Protein AF-A0A2Z2P3D7-F1 (afdb_monomer_lite)

Secondary structure (DSSP, 8-state):
-HHHHHHTTSSS--GGGT--------------PPPHHHHHHHHHTS-TTTHHHHHHHHHH---HHHHTT--GGG--------------

Structure (mmCIF, N/CA/C/O backbone):
data_AF-A0A2Z2P3D7-F1
#
_entry.id   AF-A0A2Z2P3D7-F1
#
loop_
_atom_site.group_PDB
_atom_site.id
_atom_site.type_symbol
_at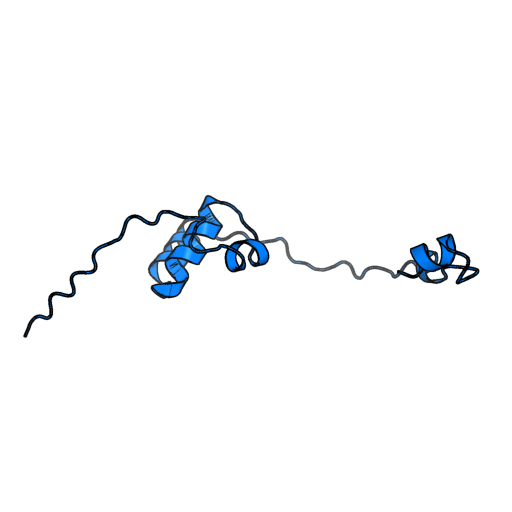om_site.label_atom_id
_atom_site.label_alt_id
_atom_site.label_comp_id
_atom_site.label_asym_id
_atom_site.label_entity_id
_atom_site.label_seq_id
_atom_site.pdbx_PDB_ins_code
_atom_site.Cartn_x
_atom_site.Cartn_y
_atom_site.Cartn_z
_atom_site.occupancy
_atom_site.B_iso_or_equiv
_atom_site.auth_seq_id
_atom_site.auth_comp_id
_atom_site.auth_asym_id
_atom_site.auth_atom_id
_atom_site.pdbx_PDB_model_num
ATOM 1 N N . MET A 1 1 ? 9.443 -13.536 -23.239 1.00 75.25 1 MET A N 1
ATOM 2 C CA . MET A 1 1 ? 10.524 -12.534 -23.066 1.00 75.25 1 MET A CA 1
ATOM 3 C C . MET A 1 1 ? 11.474 -12.608 -24.252 1.00 75.25 1 MET A C 1
ATOM 5 O O . MET A 1 1 ? 11.852 -13.714 -24.612 1.00 75.25 1 MET A O 1
ATOM 9 N N . ILE A 1 2 ? 11.876 -11.471 -24.829 1.00 84.81 2 ILE A N 1
ATOM 10 C CA . ILE A 1 2 ? 12.796 -11.425 -25.986 1.00 84.81 2 ILE A CA 1
ATOM 11 C C . ILE A 1 2 ? 14.175 -12.008 -25.629 1.00 84.81 2 ILE A C 1
ATOM 13 O O . ILE A 1 2 ? 14.742 -12.748 -26.423 1.00 84.81 2 ILE A O 1
ATOM 17 N N . SER A 1 3 ? 14.666 -11.785 -24.404 1.00 88.38 3 SER A N 1
ATOM 18 C CA . SER A 1 3 ? 15.924 -12.383 -23.927 1.00 88.38 3 SER A CA 1
ATOM 19 C C . SER A 1 3 ? 15.901 -13.914 -23.953 1.00 88.38 3 SER A C 1
ATOM 21 O O . SER A 1 3 ? 16.827 -14.530 -24.462 1.00 88.38 3 SER A O 1
ATOM 23 N N . ALA A 1 4 ? 14.809 -14.527 -23.487 1.00 91.19 4 ALA A N 1
ATOM 24 C CA . ALA A 1 4 ? 14.650 -15.982 -23.515 1.00 91.19 4 ALA A CA 1
ATOM 25 C C . ALA A 1 4 ? 14.537 -16.530 -24.950 1.00 91.19 4 ALA A C 1
ATOM 27 O O . ALA A 1 4 ? 14.934 -17.656 -25.220 1.00 91.19 4 ALA A O 1
ATOM 28 N N . ALA A 1 5 ? 13.999 -15.743 -25.885 1.00 90.00 5 ALA A N 1
ATOM 29 C CA . ALA A 1 5 ? 13.937 -16.122 -27.294 1.00 90.00 5 ALA A CA 1
ATOM 30 C C . ALA A 1 5 ? 15.316 -16.039 -27.975 1.00 90.00 5 ALA A C 1
ATOM 32 O O . ALA A 1 5 ? 15.626 -16.879 -28.814 1.00 90.00 5 ALA A O 1
ATOM 33 N N . GLN A 1 6 ? 16.157 -15.077 -27.579 1.00 91.62 6 GLN A N 1
ATOM 34 C CA . GLN A 1 6 ? 17.549 -14.993 -28.024 1.00 91.62 6 GLN A CA 1
ATOM 35 C C . GLN A 1 6 ? 18.395 -16.153 -27.476 1.00 91.62 6 GLN A C 1
ATOM 37 O O . GLN A 1 6 ? 19.144 -16.765 -28.228 1.00 91.62 6 GLN A O 1
ATOM 42 N N . GLU A 1 7 ? 18.232 -16.506 -26.198 1.00 90.25 7 GLU A N 1
ATOM 43 C CA . GLU A 1 7 ? 18.912 -17.652 -25.569 1.00 90.25 7 GLU A CA 1
ATOM 44 C C . GLU A 1 7 ? 18.560 -18.984 -26.247 1.00 90.25 7 GLU A C 1
ATOM 46 O O . GLU A 1 7 ? 19.406 -19.856 -26.413 1.00 90.25 7 GLU A O 1
ATOM 51 N N . ARG A 1 8 ? 17.315 -19.111 -26.712 1.00 94.25 8 ARG A N 1
ATOM 52 C CA . ARG A 1 8 ? 16.825 -20.277 -27.461 1.00 94.25 8 ARG A CA 1
ATOM 53 C C . ARG A 1 8 ? 17.128 -20.220 -28.964 1.00 94.25 8 ARG A C 1
ATOM 55 O O . ARG A 1 8 ? 16.660 -21.084 -29.696 1.00 94.25 8 ARG A O 1
ATOM 62 N N . GLY A 1 9 ? 17.841 -19.199 -29.446 1.00 90.31 9 GLY A N 1
ATOM 63 C CA . GLY A 1 9 ? 18.202 -19.047 -30.862 1.00 90.31 9 GLY A CA 1
ATOM 64 C C . GLY A 1 9 ? 17.045 -18.686 -31.805 1.00 90.31 9 GLY A C 1
ATOM 65 O O . GLY A 1 9 ? 17.226 -18.683 -33.018 1.00 90.31 9 GLY A O 1
ATOM 66 N N . ILE A 1 10 ? 15.866 -18.349 -31.274 1.00 93.75 10 ILE A N 1
ATOM 67 C CA . ILE A 1 10 ? 14.673 -17.965 -32.053 1.00 93.75 10 ILE A CA 1
ATOM 68 C C . ILE A 1 10 ? 14.855 -16.564 -32.658 1.00 93.75 10 ILE A C 1
ATOM 70 O O . ILE A 1 10 ? 14.278 -16.234 -33.691 1.00 93.75 10 ILE A O 1
ATOM 74 N N . VAL A 1 11 ? 15.667 -15.724 -32.013 1.00 89.06 11 VAL A N 1
ATOM 75 C CA . VAL A 1 11 ? 15.962 -14.358 -32.451 1.00 89.06 11 VAL A CA 1
ATOM 76 C C . VAL A 1 11 ? 17.465 -14.122 -32.365 1.00 89.06 11 VAL A C 1
ATOM 78 O O . VAL A 1 11 ? 18.094 -14.467 -31.370 1.00 89.06 11 VAL A O 1
ATOM 81 N N . LYS A 1 12 ? 18.047 -13.500 -33.393 1.00 88.38 12 LYS A N 1
ATOM 82 C CA . LYS A 1 12 ? 19.499 -13.279 -33.485 1.00 88.38 12 LYS A CA 1
ATOM 83 C C . LYS A 1 12 ? 20.018 -12.213 -32.505 1.00 88.38 12 LYS A C 1
ATOM 85 O O . LYS A 1 12 ? 21.128 -12.344 -32.000 1.00 88.38 12 LYS A O 1
ATOM 90 N N . HIS A 1 13 ? 19.227 -11.169 -32.228 1.00 88.50 13 HIS A N 1
ATOM 91 C CA . HIS A 1 13 ? 19.615 -10.056 -31.350 1.00 88.50 13 HIS A CA 1
ATOM 92 C C . HIS A 1 13 ? 18.420 -9.474 -30.587 1.00 88.50 13 HIS A C 1
ATOM 94 O O . HIS A 1 13 ? 17.362 -9.240 -31.170 1.00 88.50 13 HIS A O 1
ATOM 100 N N . ASN A 1 14 ? 18.595 -9.186 -29.295 1.00 90.00 14 ASN A N 1
ATOM 101 C CA . ASN A 1 14 ? 17.626 -8.449 -28.483 1.00 90.00 14 ASN A CA 1
ATOM 102 C C . ASN A 1 14 ? 17.899 -6.939 -28.569 1.00 90.00 14 ASN A C 1
ATOM 104 O O . ASN A 1 14 ? 18.582 -6.370 -27.720 1.00 90.00 14 ASN A O 1
ATOM 108 N N . VAL A 1 15 ? 17.304 -6.288 -29.570 1.00 86.25 15 VAL A N 1
ATOM 109 C CA . VAL A 1 15 ? 17.426 -4.837 -29.806 1.00 86.25 15 VAL A CA 1
ATOM 110 C C . VAL A 1 15 ? 16.966 -4.009 -28.594 1.00 86.25 15 VAL A C 1
ATOM 112 O O . VAL A 1 15 ? 17.509 -2.942 -28.324 1.00 86.25 15 VAL A O 1
ATOM 115 N N . ALA A 1 16 ? 16.014 -4.512 -27.799 1.00 83.25 16 ALA A N 1
ATOM 116 C CA . ALA A 1 16 ? 15.510 -3.813 -26.615 1.00 83.25 16 ALA A CA 1
ATOM 117 C C . ALA A 1 16 ? 16.530 -3.736 -25.464 1.00 83.25 16 ALA A C 1
ATOM 119 O O . ALA A 1 16 ? 16.352 -2.929 -24.554 1.00 83.25 16 ALA A O 1
ATOM 120 N N . ARG A 1 17 ? 17.596 -4.549 -25.487 1.00 81.50 17 ARG A N 1
ATOM 121 C CA . ARG A 1 17 ? 18.676 -4.490 -24.490 1.00 81.50 17 ARG A CA 1
ATOM 122 C C . ARG A 1 17 ? 19.512 -3.215 -24.618 1.00 81.50 17 ARG A C 1
ATOM 124 O O . ARG A 1 17 ? 19.942 -2.671 -23.603 1.00 81.50 17 ARG A O 1
ATOM 131 N N . ASP A 1 18 ? 19.712 -2.749 -25.846 1.00 77.00 18 ASP A N 1
ATOM 132 C CA . ASP A 1 18 ? 20.582 -1.608 -26.151 1.00 77.00 18 ASP A CA 1
ATOM 133 C C . ASP A 1 18 ? 19.826 -0.273 -26.094 1.00 77.00 18 ASP A C 1
ATOM 135 O O . ASP A 1 18 ? 20.419 0.791 -25.903 1.00 77.00 18 ASP A O 1
ATOM 139 N N . VAL A 1 19 ? 18.493 -0.322 -26.178 1.00 83.00 19 VAL A N 1
ATOM 140 C CA . VAL A 1 19 ? 17.632 0.847 -26.001 1.00 83.00 19 VAL A CA 1
ATOM 141 C C . VAL A 1 19 ? 17.555 1.205 -24.516 1.00 83.00 19 VAL A C 1
ATOM 143 O O . VAL A 1 19 ? 16.692 0.746 -23.766 1.00 83.00 19 VAL A O 1
ATOM 146 N N . LYS A 1 20 ? 18.451 2.091 -24.077 1.00 72.19 20 LYS A N 1
ATOM 147 C CA . LYS A 1 20 ? 18.308 2.791 -22.798 1.00 72.19 20 LYS A CA 1
ATOM 148 C C . LYS A 1 20 ? 17.230 3.857 -22.951 1.00 72.19 20 LYS A C 1
ATOM 150 O O . LYS A 1 20 ? 17.518 4.994 -23.317 1.00 72.19 20 LYS A O 1
ATOM 155 N N . LEU A 1 21 ? 15.981 3.498 -22.657 1.00 75.44 21 LEU A N 1
ATOM 156 C CA . LEU A 1 21 ? 14.951 4.510 -22.451 1.00 75.44 21 LEU A CA 1
ATOM 157 C C . LEU A 1 21 ? 15.450 5.433 -21.336 1.00 75.44 21 LEU A C 1
ATOM 159 O O . LEU A 1 21 ? 15.728 4.958 -20.229 1.00 75.44 21 LEU A O 1
ATOM 163 N N . ARG A 1 22 ? 15.575 6.737 -21.618 1.00 69.75 22 ARG A N 1
ATOM 164 C CA . ARG A 1 22 ? 15.678 7.733 -20.551 1.00 69.75 22 ARG A CA 1
ATOM 165 C C . ARG A 1 22 ? 14.435 7.532 -19.705 1.00 69.75 22 ARG A C 1
ATOM 167 O O . ARG A 1 22 ? 13.333 7.872 -20.129 1.00 69.75 22 ARG A O 1
ATOM 174 N N . ARG A 1 23 ? 14.593 6.880 -18.551 1.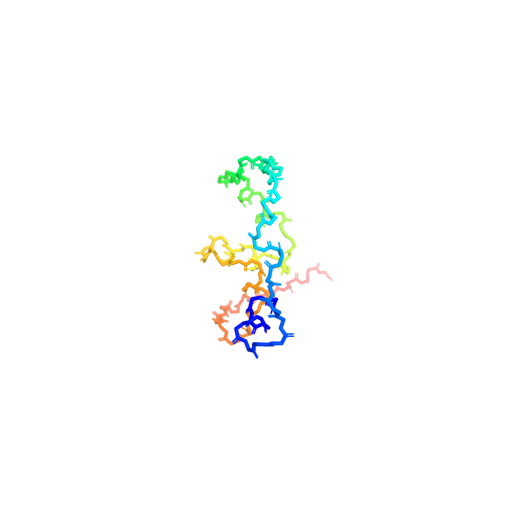00 64.44 23 ARG A N 1
ATOM 175 C CA . ARG A 1 23 ? 13.523 6.829 -17.568 1.00 64.44 23 ARG A CA 1
ATOM 176 C C . ARG A 1 23 ? 13.245 8.290 -17.275 1.00 64.44 23 ARG A C 1
ATOM 178 O O . ARG A 1 23 ? 14.146 8.973 -16.797 1.00 64.44 23 ARG A O 1
ATOM 185 N N . SER A 1 24 ? 12.044 8.764 -17.610 1.00 67.44 24 SER A N 1
ATOM 186 C CA . SER A 1 24 ? 11.527 9.967 -16.971 1.00 67.44 24 SER A CA 1
ATOM 187 C C . SER A 1 24 ? 11.832 9.774 -15.496 1.00 67.44 24 SER A C 1
ATOM 189 O O . SER A 1 24 ? 11.495 8.700 -14.970 1.00 67.44 24 SER A O 1
ATOM 191 N N . GLU A 1 25 ? 12.543 10.715 -14.873 1.00 63.75 25 GLU A N 1
ATOM 192 C CA . GLU A 1 25 ? 12.627 10.755 -13.422 1.00 63.75 25 GLU A CA 1
ATOM 193 C C . GLU A 1 25 ? 11.195 10.581 -12.968 1.00 63.75 25 GLU A C 1
ATOM 195 O O . GLU A 1 25 ? 10.312 11.379 -13.287 1.00 63.75 25 GLU A O 1
ATOM 200 N N . ARG A 1 26 ? 10.913 9.401 -12.420 1.00 61.84 26 ARG A N 1
ATOM 201 C CA . ARG A 1 26 ? 9.604 9.127 -11.886 1.00 61.84 26 ARG A CA 1
ATOM 202 C C . ARG A 1 26 ? 9.571 10.091 -10.722 1.00 61.84 26 ARG A C 1
ATOM 204 O O . ARG A 1 26 ? 10.118 9.769 -9.676 1.00 61.84 26 ARG A O 1
ATOM 211 N N . HIS A 1 27 ? 8.974 11.259 -10.948 1.00 58.53 27 HIS A N 1
ATOM 212 C CA . HIS A 1 27 ? 8.415 12.164 -9.958 1.00 58.53 27 HIS A CA 1
ATOM 213 C C . HIS A 1 27 ? 7.345 11.360 -9.209 1.00 58.53 27 HIS A C 1
ATOM 215 O O . HIS A 1 27 ? 6.148 11.597 -9.310 1.00 58.53 27 HIS A O 1
ATOM 221 N N . HIS A 1 28 ? 7.754 10.273 -8.564 1.00 62.94 28 HIS A N 1
ATOM 222 C CA . HIS A 1 28 ? 6.992 9.707 -7.489 1.00 62.94 28 HIS A CA 1
ATOM 223 C C . HIS A 1 28 ? 7.316 10.653 -6.352 1.00 62.94 28 HIS A C 1
ATOM 225 O O . HIS A 1 28 ? 8.469 10.655 -5.917 1.00 62.94 28 HIS A O 1
ATOM 231 N N . PRO A 1 29 ? 6.367 11.515 -5.950 1.00 70.19 29 PRO A N 1
ATOM 232 C CA . PRO A 1 29 ? 6.551 12.259 -4.721 1.00 70.19 29 PRO A CA 1
ATOM 233 C C . PRO A 1 29 ? 6.939 11.263 -3.629 1.00 70.19 29 PRO A C 1
ATOM 235 O O . PRO A 1 29 ? 6.512 10.097 -3.667 1.00 70.19 29 PRO A O 1
ATOM 238 N N . ASP A 1 30 ? 7.779 11.710 -2.700 1.00 76.69 30 ASP A N 1
ATOM 239 C CA . ASP A 1 30 ? 8.137 10.904 -1.543 1.00 76.69 30 ASP A CA 1
ATOM 240 C C . ASP A 1 30 ? 6.869 10.295 -0.950 1.00 76.69 30 ASP A C 1
ATOM 242 O O . ASP A 1 30 ? 5.821 10.942 -0.853 1.00 76.69 30 ASP A O 1
ATOM 246 N N . ARG A 1 31 ? 6.932 9.001 -0.632 1.00 78.06 31 ARG A N 1
ATOM 247 C CA . ARG A 1 31 ? 5.779 8.305 -0.067 1.00 78.06 31 ARG A CA 1
ATOM 248 C C . ARG A 1 31 ? 5.489 8.919 1.295 1.00 78.06 31 ARG A C 1
ATOM 250 O O . ARG A 1 31 ? 6.202 8.648 2.256 1.00 78.06 31 ARG A O 1
ATOM 257 N N . VAL A 1 32 ? 4.444 9.736 1.361 1.00 87.81 32 VAL A N 1
ATOM 258 C CA . VAL A 1 32 ? 3.946 10.290 2.616 1.00 87.81 32 VAL A CA 1
ATOM 259 C C . VAL A 1 32 ? 3.187 9.184 3.332 1.00 87.81 32 VAL A C 1
ATOM 261 O O . VAL A 1 32 ? 2.165 8.695 2.846 1.00 87.81 32 VAL A O 1
ATOM 264 N N . PHE A 1 33 ? 3.725 8.750 4.466 1.00 88.19 33 PHE A N 1
ATOM 265 C CA . PHE A 1 33 ? 3.026 7.825 5.343 1.00 88.19 33 PHE A CA 1
ATOM 266 C C . PHE A 1 33 ? 2.034 8.605 6.207 1.00 88.19 33 PHE A C 1
ATOM 268 O O . PHE A 1 33 ? 2.391 9.677 6.699 1.00 88.19 33 PHE A O 1
ATOM 275 N N . PRO A 1 34 ? 0.813 8.084 6.410 1.00 91.56 34 PRO A N 1
ATOM 276 C CA . PRO A 1 34 ? -0.138 8.711 7.308 1.00 91.56 34 PRO A CA 1
ATOM 277 C C . PRO A 1 34 ? 0.404 8.717 8.741 1.00 91.56 34 PRO A C 1
ATOM 279 O O . PRO A 1 34 ? 1.034 7.761 9.204 1.00 91.56 34 PRO A O 1
ATOM 282 N N . THR A 1 35 ? 0.136 9.808 9.443 1.00 95.12 35 THR A N 1
ATOM 283 C CA . THR A 1 35 ? 0.395 9.984 10.871 1.00 95.12 35 THR A CA 1
ATOM 284 C C . THR A 1 35 ? -0.471 9.046 11.712 1.00 95.12 35 THR A C 1
ATOM 286 O O . THR A 1 35 ? -1.428 8.426 11.240 1.00 95.12 35 THR A O 1
ATOM 289 N N . LYS A 1 36 ? -0.162 8.940 13.006 1.00 93.31 36 LYS A N 1
ATOM 290 C CA . LYS A 1 36 ? -0.925 8.094 13.931 1.00 93.31 36 LYS A CA 1
ATOM 291 C C . LYS A 1 36 ? -2.381 8.551 14.048 1.00 93.31 36 LYS A C 1
ATOM 293 O O . LYS A 1 36 ? -3.284 7.723 14.161 1.00 93.31 36 LYS A O 1
ATOM 298 N N . GLU A 1 37 ? -2.602 9.858 14.027 1.00 96.69 37 GLU A N 1
ATOM 299 C CA . GLU A 1 37 ? -3.907 10.505 14.082 1.00 96.69 37 GLU A CA 1
ATOM 300 C C . GLU A 1 37 ? -4.718 10.188 12.821 1.00 96.69 37 GLU A C 1
ATOM 302 O O . GLU A 1 37 ? -5.876 9.784 12.922 1.00 96.69 37 GLU A O 1
ATOM 307 N N . GLU A 1 38 ? -4.091 10.2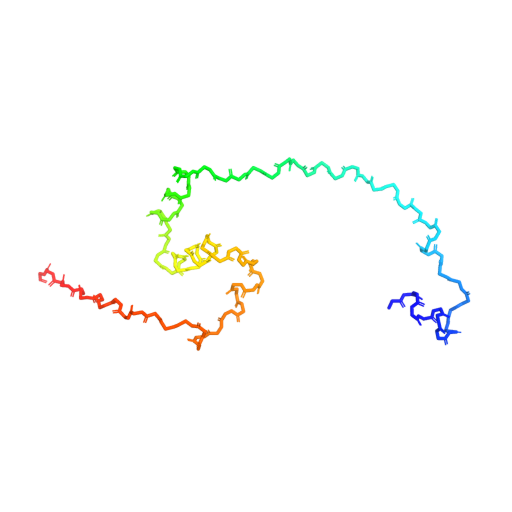67 11.648 1.00 95.06 38 GLU A N 1
ATOM 308 C CA . GLU A 1 38 ? -4.721 9.914 10.372 1.00 95.06 38 GLU A CA 1
ATOM 309 C C . GLU A 1 38 ? -5.040 8.421 10.285 1.00 95.06 38 GLU A C 1
ATOM 311 O O . GLU A 1 38 ? -6.123 8.058 9.834 1.00 95.06 38 GLU A O 1
ATOM 316 N N . ILE A 1 39 ? -4.154 7.547 10.776 1.00 94.25 39 ILE A N 1
ATOM 317 C CA . ILE A 1 39 ? -4.414 6.102 10.859 1.00 94.25 39 ILE A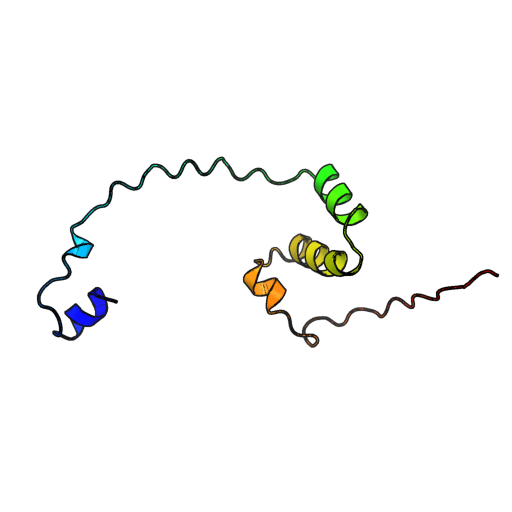 CA 1
ATOM 318 C C . ILE A 1 39 ? -5.635 5.827 11.745 1.00 94.25 39 ILE A C 1
ATOM 320 O O . ILE A 1 39 ? -6.511 5.050 11.365 1.00 94.25 39 ILE A O 1
ATOM 324 N N . ARG A 1 40 ? -5.727 6.482 12.910 1.00 93.12 40 ARG A N 1
ATOM 325 C CA . ARG A 1 40 ? -6.900 6.364 13.790 1.00 93.12 40 ARG A CA 1
ATOM 326 C C . ARG A 1 40 ? -8.169 6.836 13.087 1.00 93.12 40 ARG A C 1
ATOM 328 O O . ARG A 1 40 ? -9.177 6.142 13.151 1.00 93.12 40 ARG A O 1
ATOM 335 N N . ALA A 1 41 ? -8.118 7.969 12.389 1.00 94.38 41 ALA A N 1
ATOM 336 C CA . ALA A 1 41 ? -9.260 8.480 11.636 1.00 94.38 41 ALA A CA 1
ATOM 337 C C . ALA A 1 41 ? -9.697 7.516 10.518 1.00 94.38 41 ALA A C 1
ATOM 339 O O . ALA A 1 41 ? -10.896 7.306 10.334 1.00 94.38 41 ALA A O 1
ATOM 340 N N . LEU A 1 42 ? -8.738 6.896 9.823 1.00 91.19 42 LEU A N 1
ATOM 341 C CA . LEU A 1 42 ? -8.968 5.895 8.777 1.00 91.19 42 LEU A CA 1
ATOM 342 C C . LEU A 1 42 ? -9.732 4.680 9.299 1.00 91.19 42 LEU A C 1
ATOM 344 O O . LEU A 1 42 ? -10.666 4.222 8.650 1.00 91.19 42 LEU A O 1
ATOM 348 N N . VAL A 1 43 ? -9.342 4.175 10.469 1.00 91.31 43 VAL A N 1
ATOM 349 C CA . VAL A 1 43 ? -10.004 3.035 11.112 1.00 91.31 43 VAL A CA 1
ATOM 350 C C . VAL A 1 43 ? -11.399 3.429 11.592 1.00 91.31 43 VAL A C 1
ATOM 352 O O . VAL A 1 43 ? -12.360 2.741 11.271 1.00 91.31 43 VAL A O 1
ATOM 355 N N . THR A 1 44 ? -11.530 4.540 12.323 1.00 92.75 44 THR A N 1
ATOM 356 C CA . THR A 1 44 ? -12.809 4.959 12.923 1.00 92.75 44 THR A CA 1
ATOM 357 C C . THR A 1 44 ? -13.889 5.246 11.880 1.00 92.75 44 THR A C 1
ATOM 359 O O . THR A 1 44 ? -15.064 5.010 12.136 1.00 92.75 44 THR A O 1
ATOM 362 N N . ASN A 1 45 ? -13.506 5.758 10.707 1.00 94.00 45 ASN A N 1
ATOM 363 C CA . ASN A 1 45 ? -14.442 6.087 9.628 1.00 94.00 45 ASN A CA 1
ATOM 364 C C . ASN A 1 45 ? -14.544 4.980 8.563 1.00 94.00 45 ASN A C 1
ATOM 366 O O . ASN A 1 45 ? -15.201 5.171 7.536 1.00 94.00 45 ASN A O 1
ATOM 370 N N . ALA A 1 46 ? -13.882 3.835 8.758 1.00 92.19 46 ALA A N 1
ATOM 371 C CA . ALA A 1 46 ? -13.988 2.719 7.832 1.00 92.19 46 ALA A CA 1
ATOM 372 C C . ALA A 1 46 ? -15.392 2.101 7.884 1.00 92.19 46 ALA A C 1
ATOM 374 O O . ALA A 1 46 ? -16.018 1.992 8.934 1.00 92.19 46 ALA A O 1
ATOM 375 N N . LEU A 1 47 ? -15.875 1.630 6.733 1.00 92.19 47 LEU A N 1
ATOM 376 C CA . LEU A 1 47 ? -17.054 0.764 6.695 1.00 92.19 47 LEU A CA 1
ATOM 377 C C . LEU A 1 47 ? -16.719 -0.556 7.404 1.00 92.19 47 LEU A C 1
ATOM 379 O O . LEU A 1 47 ? -15.615 -1.067 7.217 1.00 92.19 47 LEU A O 1
ATOM 383 N N . GLU A 1 48 ? -17.680 -1.156 8.111 1.00 88.69 48 GLU A N 1
ATOM 384 C CA . GLU A 1 48 ? -17.482 -2.395 8.893 1.00 88.69 48 GLU A CA 1
ATOM 385 C C . GLU A 1 48 ? -16.786 -3.512 8.093 1.00 88.69 48 GLU A C 1
ATOM 387 O O . GLU A 1 48 ? -15.911 -4.212 8.592 1.00 88.69 48 GLU A O 1
ATOM 392 N N . ARG A 1 49 ? -17.108 -3.645 6.799 1.00 86.44 49 ARG A N 1
ATOM 393 C CA . ARG A 1 49 ? -16.490 -4.647 5.909 1.00 86.44 49 ARG A CA 1
ATOM 394 C C . ARG A 1 49 ? -15.006 -4.405 5.601 1.00 86.44 49 ARG A C 1
ATOM 396 O O . ARG A 1 49 ? -14.316 -5.328 5.181 1.00 86.44 49 ARG A O 1
ATOM 403 N N . HIS A 1 50 ? -14.534 -3.167 5.731 1.00 89.25 50 HIS A N 1
ATOM 404 C CA . HIS A 1 50 ? -13.173 -2.746 5.380 1.00 89.25 50 HIS A CA 1
ATOM 405 C C . HIS A 1 50 ? -12.258 -2.649 6.599 1.00 89.25 50 HIS A C 1
ATOM 407 O O . HIS A 1 50 ? -11.042 -2.733 6.441 1.00 89.25 50 HIS A O 1
ATOM 413 N N . GLU A 1 51 ? -12.816 -2.513 7.802 1.00 89.69 51 GLU A N 1
ATOM 414 C CA . GLU A 1 51 ? -12.044 -2.417 9.043 1.00 89.69 51 GLU A CA 1
ATOM 415 C C . GLU A 1 51 ? -11.074 -3.602 9.233 1.00 89.69 51 GLU A C 1
ATOM 417 O O . GLU A 1 51 ? -9.886 -3.343 9.452 1.00 89.69 51 GLU A O 1
ATOM 422 N N . PRO A 1 52 ? -11.473 -4.883 9.048 1.00 88.75 52 PRO A N 1
ATOM 423 C CA . PRO A 1 52 ? -10.541 -6.004 9.184 1.00 88.75 52 PRO A CA 1
ATOM 424 C C . PRO A 1 52 ? -9.398 -5.950 8.165 1.00 88.75 52 PRO A C 1
ATOM 426 O O . PRO A 1 52 ? -8.264 -6.313 8.482 1.00 88.75 52 PRO A O 1
ATOM 429 N N . LEU A 1 53 ? -9.678 -5.474 6.948 1.00 89.06 53 LEU A N 1
ATOM 430 C CA . LEU A 1 53 ? -8.690 -5.362 5.876 1.00 89.06 53 LEU A CA 1
ATOM 431 C C . LEU A 1 53 ? -7.642 -4.293 6.207 1.00 89.06 53 LEU A C 1
ATOM 433 O O . LEU A 1 53 ? -6.444 -4.552 6.097 1.00 89.06 53 LEU A O 1
ATOM 437 N N . ILE A 1 54 ? -8.093 -3.116 6.651 1.00 91.44 54 ILE A N 1
ATOM 438 C CA . ILE A 1 54 ? -7.228 -1.997 7.046 1.00 91.44 54 ILE A CA 1
ATOM 439 C C . ILE A 1 54 ? -6.401 -2.381 8.277 1.00 91.44 54 ILE A C 1
ATOM 441 O O . ILE A 1 54 ? -5.186 -2.195 8.277 1.00 91.44 54 ILE A O 1
ATOM 445 N N . MET A 1 55 ? -7.023 -2.982 9.295 1.00 91.75 55 MET A N 1
ATOM 446 C CA . MET A 1 55 ? -6.320 -3.439 10.497 1.00 91.75 55 MET A CA 1
ATOM 447 C C . MET A 1 55 ? -5.248 -4.479 10.184 1.00 91.75 55 MET A C 1
ATOM 449 O O . MET A 1 55 ? -4.116 -4.366 10.652 1.00 91.75 55 MET A O 1
ATOM 453 N N . THR A 1 56 ? -5.569 -5.462 9.343 1.00 91.50 56 THR A N 1
ATOM 454 C CA . THR A 1 56 ? -4.593 -6.479 8.937 1.00 91.50 56 THR A CA 1
ATOM 455 C C . THR A 1 56 ? -3.431 -5.837 8.180 1.00 91.50 56 THR A C 1
ATOM 457 O O . THR A 1 56 ? -2.278 -6.146 8.473 1.00 91.50 56 THR A O 1
ATOM 460 N N . ALA A 1 57 ? -3.701 -4.900 7.264 1.00 92.56 57 ALA A N 1
ATOM 461 C CA . ALA A 1 57 ? -2.663 -4.170 6.538 1.00 92.56 57 ALA A CA 1
ATOM 462 C C . ALA A 1 57 ? -1.713 -3.411 7.482 1.00 92.56 57 ALA A C 1
ATOM 464 O O . ALA A 1 57 ? -0.496 -3.489 7.318 1.00 92.56 57 ALA A O 1
ATOM 465 N N . LEU A 1 58 ? -2.266 -2.724 8.489 1.00 92.50 58 LEU A N 1
ATOM 466 C CA . LEU A 1 58 ? -1.505 -1.923 9.452 1.00 92.50 58 LEU A CA 1
ATOM 467 C C . LEU A 1 58 ? -0.583 -2.775 10.331 1.00 92.50 58 LEU A C 1
ATOM 469 O O . LEU A 1 58 ? 0.556 -2.380 10.569 1.00 92.50 58 LEU A O 1
ATOM 473 N N . PHE A 1 59 ? -1.051 -3.933 10.805 1.00 91.56 59 PHE A N 1
ATOM 474 C CA . PHE A 1 59 ? -0.275 -4.767 11.731 1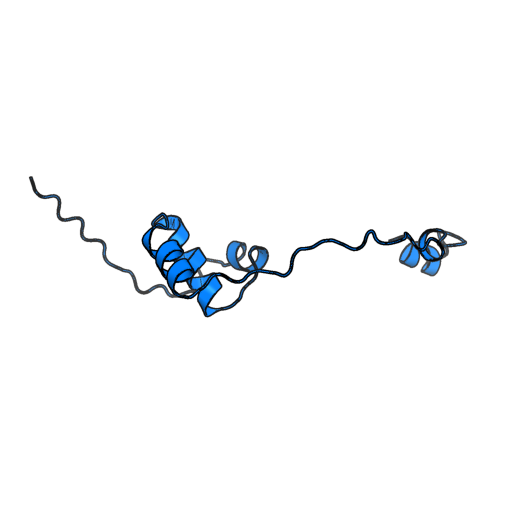.00 91.56 59 PHE A CA 1
ATOM 475 C C . PHE A 1 59 ? 0.687 -5.740 11.050 1.00 91.56 59 PHE A C 1
ATOM 477 O O . PHE A 1 59 ? 1.688 -6.119 11.651 1.00 91.56 59 PHE A O 1
ATOM 484 N N . THR A 1 60 ? 0.399 -6.159 9.816 1.00 92.69 60 THR A N 1
ATOM 485 C CA . THR A 1 60 ? 1.222 -7.156 9.108 1.00 92.69 60 THR A CA 1
ATOM 486 C C . THR A 1 60 ? 2.146 -6.551 8.056 1.00 92.69 60 THR A C 1
ATOM 488 O O . THR A 1 60 ? 3.128 -7.183 7.676 1.00 92.69 60 THR A O 1
ATOM 491 N N . GLY A 1 61 ? 1.836 -5.352 7.551 1.00 90.75 61 GLY A N 1
ATOM 492 C CA . GLY A 1 61 ? 2.562 -4.746 6.434 1.00 90.75 61 GLY A CA 1
ATOM 493 C C . GLY A 1 61 ? 2.367 -5.465 5.092 1.00 90.75 61 GLY A C 1
ATOM 494 O O . GLY A 1 61 ? 3.134 -5.228 4.157 1.00 90.75 61 GLY A O 1
ATOM 495 N N . MET A 1 62 ? 1.364 -6.343 4.978 1.00 92.62 62 MET A N 1
ATOM 496 C CA . MET A 1 62 ? 1.053 -7.059 3.740 1.00 92.62 62 MET A CA 1
ATOM 497 C C . MET A 1 62 ? 0.657 -6.104 2.608 1.00 92.62 62 MET A C 1
ATOM 499 O O . MET A 1 62 ? -0.008 -5.083 2.801 1.00 92.62 62 MET A O 1
ATOM 503 N N . ARG A 1 63 ? 1.017 -6.472 1.380 1.00 91.62 63 ARG A N 1
ATOM 504 C CA . ARG A 1 63 ? 0.613 -5.754 0.167 1.00 91.62 63 ARG A CA 1
ATOM 505 C C . ARG A 1 63 ? -0.867 -5.981 -0.124 1.00 91.62 63 ARG A C 1
ATOM 507 O O . ARG A 1 63 ? -1.417 -7.042 0.151 1.00 91.62 63 ARG A O 1
ATOM 514 N N . MET A 1 64 ? -1.500 -5.043 -0.833 1.00 89.12 64 MET A N 1
ATOM 515 C CA . MET A 1 64 ? -2.909 -5.179 -1.248 1.00 89.12 64 MET A CA 1
ATOM 516 C C . MET A 1 64 ? -3.200 -6.433 -2.089 1.00 89.12 64 MET A C 1
ATOM 518 O O . MET A 1 64 ? -4.319 -6.942 -2.072 1.00 89.12 64 MET A O 1
ATOM 522 N N . SER A 1 65 ? -2.229 -6.942 -2.854 1.00 91.81 65 SER A N 1
ATOM 523 C CA . SER A 1 65 ? -2.379 -8.213 -3.578 1.00 91.81 65 SER A CA 1
ATOM 524 C C . SER A 1 65 ? -2.387 -9.425 -2.648 1.00 91.81 65 SER A C 1
ATOM 526 O O . SER A 1 65 ? -3.092 -10.385 -2.924 1.00 91.81 65 SER A O 1
ATOM 528 N N . GLU A 1 66 ? -1.632 -9.367 -1.554 1.00 91.56 66 GLU A N 1
ATOM 529 C CA . GLU A 1 66 ? -1.539 -10.436 -0.558 1.00 91.56 66 GLU A CA 1
ATOM 530 C C . GLU A 1 66 ? -2.777 -10.422 0.343 1.00 91.56 66 GLU A C 1
ATOM 532 O O . GLU A 1 66 ? -3.397 -11.459 0.551 1.00 91.56 66 GLU A O 1
ATOM 537 N N . LEU A 1 67 ? -3.207 -9.234 0.784 1.00 91.00 67 LEU A N 1
ATOM 538 C CA . LEU A 1 67 ? -4.404 -9.058 1.609 1.00 91.00 67 LEU A CA 1
ATOM 539 C C . LEU A 1 67 ? -5.674 -9.577 0.926 1.00 91.00 67 LEU A C 1
ATOM 541 O O . LEU A 1 67 ? -6.487 -10.244 1.553 1.00 91.00 67 LEU A O 1
ATOM 545 N N . ARG A 1 68 ? -5.841 -9.309 -0.374 1.00 87.19 68 ARG A N 1
ATOM 546 C CA . ARG A 1 68 ? -6.987 -9.824 -1.144 1.00 87.19 68 ARG A CA 1
ATOM 547 C C . ARG A 1 68 ? -6.937 -11.337 -1.368 1.00 87.19 68 ARG A C 1
ATOM 549 O O . ARG A 1 68 ? -7.968 -11.924 -1.670 1.00 87.19 68 ARG A O 1
ATOM 556 N N . GLY A 1 69 ? -5.753 -11.942 -1.267 1.00 88.56 69 GLY A N 1
ATOM 557 C CA . GLY A 1 69 ? -5.546 -13.384 -1.396 1.00 88.56 69 GLY A CA 1
ATOM 558 C C . GLY A 1 69 ? -5.696 -14.150 -0.080 1.00 88.56 69 GLY A C 1
ATOM 559 O O . GLY A 1 69 ? -5.550 -15.371 -0.081 1.00 88.56 69 GLY A O 1
ATOM 560 N N . LEU A 1 70 ? -5.970 -13.464 1.037 1.00 87.25 70 LEU A N 1
ATOM 561 C CA . LEU A 1 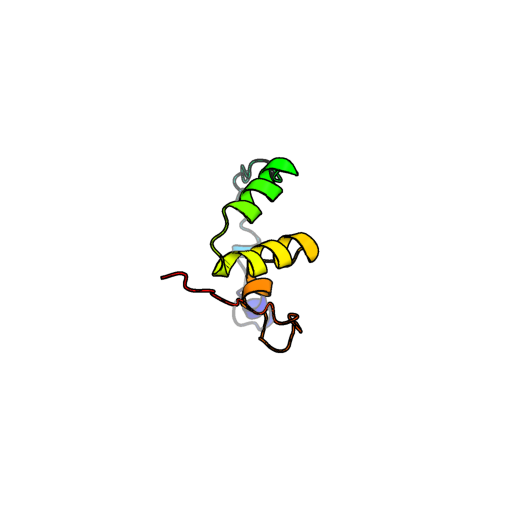70 ? -6.200 -14.113 2.324 1.00 87.25 70 LEU A CA 1
ATOM 562 C C . LEU A 1 70 ? -7.455 -14.983 2.253 1.00 87.25 70 LEU A C 1
ATOM 564 O O . LEU A 1 70 ? -8.561 -14.505 2.008 1.00 87.25 70 LEU A O 1
ATOM 568 N N . SER A 1 71 ? -7.268 -16.280 2.485 1.00 81.50 71 SER A N 1
ATOM 569 C CA . SER A 1 71 ? -8.372 -17.225 2.604 1.00 81.50 71 SER A CA 1
ATOM 570 C C . SER A 1 71 ? -8.918 -17.247 4.031 1.00 81.50 71 SER A C 1
ATOM 572 O O . SER A 1 71 ? -8.199 -16.981 4.997 1.00 81.50 71 SER A O 1
ATOM 574 N N . TRP A 1 72 ? -10.186 -17.633 4.170 1.00 68.69 72 TRP A N 1
ATOM 575 C CA . TRP A 1 72 ? -10.886 -17.750 5.453 1.00 68.69 72 TRP A CA 1
ATOM 576 C C . TRP A 1 72 ? -10.180 -18.646 6.487 1.00 68.69 72 TRP A C 1
ATOM 578 O O . TRP A 1 72 ? -10.400 -18.481 7.681 1.00 68.69 72 TRP A O 1
ATOM 588 N N . GLY A 1 73 ? -9.308 -19.566 6.058 1.00 70.75 73 GLY A N 1
ATOM 589 C CA . GLY A 1 73 ? -8.547 -20.437 6.960 1.00 70.75 73 GLY A CA 1
ATOM 590 C C . GLY A 1 73 ? -7.322 -19.781 7.607 1.00 70.75 73 GLY A C 1
ATOM 591 O O . GLY A 1 73 ? -6.745 -20.354 8.526 1.00 70.75 73 GLY A O 1
ATOM 592 N N . TYR A 1 74 ? -6.907 -18.600 7.144 1.00 65.44 74 TYR A N 1
ATOM 593 C CA . TYR A 1 74 ? -5.655 -17.976 7.579 1.00 65.44 74 TYR A CA 1
ATOM 594 C C . TYR A 1 74 ? -5.788 -17.191 8.896 1.00 65.44 74 TYR A C 1
ATOM 596 O O . TYR A 1 74 ? -4.791 -16.894 9.548 1.00 65.44 74 TYR A O 1
ATOM 604 N N . GLY A 1 75 ? -7.016 -16.859 9.306 1.00 61.66 75 GLY A N 1
ATOM 605 C CA . GLY A 1 75 ? -7.282 -16.064 10.500 1.00 61.66 75 GLY A CA 1
ATOM 606 C C . GLY A 1 75 ? -8.425 -16.642 11.320 1.00 61.66 75 GLY A C 1
ATOM 607 O O . GLY A 1 75 ? -9.582 -16.595 10.909 1.00 61.66 75 GLY A O 1
ATOM 608 N N . ARG A 1 76 ? -8.123 -17.139 12.523 1.00 52.53 76 ARG A N 1
ATOM 609 C CA . ARG A 1 76 ? -9.147 -17.404 13.538 1.00 52.53 76 ARG A CA 1
ATOM 610 C C . ARG A 1 76 ? -9.599 -16.062 14.112 1.00 52.53 76 ARG A C 1
ATOM 612 O O . ARG A 1 76 ? -9.030 -15.586 15.090 1.00 52.53 76 ARG A O 1
ATOM 619 N N . PHE A 1 77 ? -10.595 -15.432 13.497 1.00 57.06 77 PHE A N 1
ATOM 620 C CA . PHE A 1 77 ? -11.235 -14.259 14.087 1.00 57.06 77 PHE A CA 1
ATOM 621 C C . PHE A 1 77 ? -12.026 -14.706 15.327 1.00 57.06 77 PHE A C 1
ATOM 623 O O . PHE A 1 77 ? -12.878 -15.590 15.201 1.00 57.06 77 PHE A O 1
ATOM 630 N N . PRO A 1 78 ? -11.773 -14.157 16.531 1.00 48.19 78 PRO A N 1
ATOM 631 C CA . PRO A 1 78 ? -12.685 -14.362 17.645 1.00 48.19 78 PRO A CA 1
ATOM 632 C C . PRO A 1 78 ? -14.023 -13.741 17.247 1.00 48.19 78 PRO A C 1
ATOM 634 O O . PRO A 1 78 ? -14.093 -12.545 16.960 1.00 48.19 78 PRO A O 1
ATOM 637 N N . ALA A 1 79 ? -15.060 -14.574 17.153 1.00 49.12 79 ALA A N 1
ATOM 638 C CA . ALA A 1 79 ? -16.398 -14.141 16.791 1.00 49.12 79 ALA A CA 1
ATOM 639 C C . ALA A 1 79 ? -16.826 -13.017 17.741 1.00 49.12 79 ALA A C 1
ATOM 641 O O . ALA A 1 79 ? -17.013 -13.234 18.938 1.00 49.12 79 ALA A O 1
ATOM 642 N N . LYS A 1 80 ? -16.952 -11.799 17.214 1.00 53.56 80 LYS A N 1
ATOM 643 C CA . LYS A 1 80 ? -17.623 -10.729 17.939 1.00 53.56 80 LYS A CA 1
ATOM 644 C C . LYS A 1 80 ? -19.111 -10.965 17.738 1.00 53.56 80 LYS A C 1
ATOM 646 O O . LYS A 1 80 ? -19.628 -10.784 16.639 1.00 53.56 80 LYS A O 1
ATOM 651 N N . HIS A 1 81 ? -19.773 -11.451 18.783 1.00 48.25 81 HIS A N 1
ATOM 652 C CA . HIS A 1 81 ? -21.225 -11.520 18.836 1.00 48.25 81 HIS A CA 1
ATOM 653 C C . HIS A 1 81 ? -21.778 -10.096 18.729 1.00 48.25 81 HIS A C 1
ATOM 655 O O . HIS A 1 81 ? -21.798 -9.356 19.709 1.00 48.25 81 HIS A O 1
ATOM 661 N N . HIS A 1 82 ? -22.218 -9.700 17.536 1.00 46.72 82 HIS A N 1
ATOM 662 C CA . HIS A 1 82 ? -23.100 -8.551 17.389 1.00 46.72 82 HIS A CA 1
ATOM 663 C C . HIS A 1 82 ? -24.504 -8.985 17.811 1.00 46.72 82 HIS A C 1
ATOM 665 O O . HIS A 1 82 ? -25.309 -9.424 16.993 1.00 46.72 82 HIS A O 1
ATOM 671 N N . HIS A 1 83 ? -24.793 -8.881 19.109 1.00 40.22 83 HIS A N 1
ATOM 672 C CA . HIS A 1 83 ? -26.173 -8.779 19.565 1.00 40.22 83 HIS A CA 1
ATOM 673 C C . HIS A 1 83 ? -26.694 -7.411 19.112 1.00 40.22 83 HIS A C 1
ATOM 675 O O . HIS A 1 83 ? -26.355 -6.379 19.686 1.00 40.22 83 HIS A O 1
ATOM 681 N N . ARG A 1 84 ? -27.485 -7.399 18.035 1.00 40.31 84 ARG A N 1
ATOM 682 C CA . ARG A 1 84 ? -28.431 -6.312 17.785 1.00 40.31 84 ARG A CA 1
ATOM 683 C C . ARG A 1 84 ? -29.568 -6.492 18.788 1.00 40.31 84 ARG A C 1
ATOM 685 O O . ARG A 1 84 ? -30.443 -7.324 18.581 1.00 40.31 84 ARG A O 1
ATOM 692 N N . GLU A 1 85 ? -29.516 -5.759 19.893 1.00 45.91 85 GLU A N 1
ATOM 693 C CA . GLU A 1 85 ? -30.729 -5.429 20.640 1.00 45.91 85 GLU A CA 1
ATOM 694 C C . GLU A 1 85 ? -31.508 -4.410 19.806 1.00 45.91 85 GLU A C 1
ATOM 696 O O . GLU A 1 85 ? -31.169 -3.228 19.743 1.00 45.91 85 GLU A O 1
ATOM 701 N N . GLU A 1 86 ? -32.527 -4.896 19.101 1.00 42.72 86 GLU A N 1
ATOM 702 C CA . GLU A 1 86 ? -33.584 -4.051 18.561 1.00 42.72 86 GLU A CA 1
ATOM 703 C C . GLU A 1 86 ? -34.470 -3.599 19.724 1.00 42.72 86 GLU A C 1
ATOM 705 O O . GLU A 1 86 ? -35.273 -4.354 20.267 1.00 42.72 86 GLU A O 1
ATOM 710 N N . ALA A 1 87 ? -34.290 -2.343 20.127 1.00 45.28 87 ALA A N 1
ATOM 711 C CA . ALA A 1 87 ? -35.235 -1.625 20.961 1.00 45.28 87 ALA A CA 1
ATOM 712 C C . ALA A 1 87 ? -36.330 -1.012 20.075 1.00 45.28 87 ALA A C 1
ATOM 714 O O . ALA A 1 87 ? -36.114 0.060 19.505 1.00 45.28 87 ALA A O 1
ATOM 715 N N . ARG A 1 88 ? -37.482 -1.689 19.984 1.00 37.69 88 ARG A N 1
ATOM 716 C CA . ARG A 1 88 ? -38.869 -1.168 20.063 1.00 37.69 88 ARG A CA 1
ATOM 717 C C . ARG A 1 88 ? -39.868 -2.075 19.360 1.00 37.69 88 ARG A C 1
ATOM 719 O O . ARG A 1 88 ? -39.642 -2.395 18.177 1.00 37.69 88 ARG A O 1
#

pLDDT: mean 79.48, std 16.59, range [37.69, 96.69]

Radius of gyration: 23.9 Å; chains: 1; bounding box: 60×33×54 Å

Sequence (88 aa):
MISAAQERGIVKHNVARDVKLRRSERHHPDRVFPTKEEIRALVTNALERHEPLIMTALFTGMRMSELRGLSWGYGRFPAKHHHREEAR

Foldseek 3Di:
DVVVCCVVVVDVDDPVVVDPDPPPPPPPPDPDDDDPVVLVVCLVPDDPVCNVLSVCCVPPVDDPVVSVVDDPVPDPDPDDPPPPPDDD